Protein AF-A0AAW0CCT5-F1 (afdb_monomer_lite)

Radius of gyration: 12.66 Å; chains: 1; bounding box: 34×36×22 Å

Foldseek 3Di:
DDDDDDDDLVVLLVQLQVLCCVPPVDGDDPVLSVLLVCVVVVHDDDDDDDPPPPPVSSVVSVVSVVVPPDD

Secondary structure (DSSP, 8-state):
----S---HHHHHHHHHHHHHHH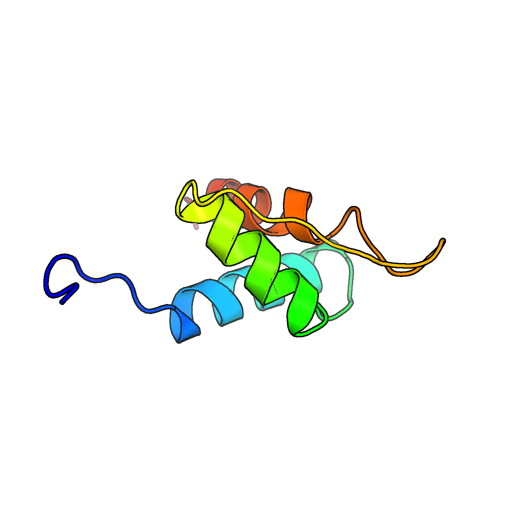HSSPPPHHHHHHHHHHHTT--------TTS-TTHHHHHHHHHHTT---

Sequence (71 aa):
AATESGYDSRRVRAAMNDALKTRANYDAHPWQLDVAVALLLRIDCLVVAGTGSGKTTPFLLPLLLLGVTKS

pLDDT: mean 87.77, std 16.64, range [35.12, 98.19]

InterPro domains:
  IPR027417 P-loop containing nucleoside triphosphate hydrolase [G3DSA:3.40.50.300] (2-67)
  IPR027417 P-loop containing nucleoside triphosphate hydrolase [SSF52540] (7-66)

Organism: NCBI:txid2862362

Structure (mmCIF, N/CA/C/O backbone):
data_AF-A0AAW0CCT5-F1
#
_entry.id   AF-A0AAW0CCT5-F1
#
loop_
_atom_site.group_PDB
_atom_site.id
_atom_site.type_symbol
_atom_site.label_atom_id
_atom_site.label_alt_id
_atom_site.label_comp_id
_atom_site.label_asym_id
_atom_site.label_entity_id
_atom_site.label_seq_id
_atom_site.pdbx_PDB_ins_code
_atom_site.Cartn_x
_atom_site.Cartn_y
_atom_site.Cartn_z
_atom_site.occupancy
_atom_site.B_iso_or_equiv
_atom_site.auth_seq_id
_atom_site.auth_comp_id
_atom_site.auth_asym_id
_atom_site.auth_atom_id
_atom_site.pdbx_PDB_model_num
ATOM 1 N N . ALA A 1 1 ? -21.692 -10.430 9.394 1.00 35.12 1 ALA A N 1
ATOM 2 C CA . ALA A 1 1 ? -21.190 -9.788 8.161 1.00 35.12 1 ALA A CA 1
ATOM 3 C C . ALA A 1 1 ? -20.804 -8.366 8.532 1.00 35.12 1 ALA A C 1
ATOM 5 O O . ALA A 1 1 ? -21.560 -7.762 9.276 1.00 35.12 1 ALA A O 1
ATOM 6 N N . ALA A 1 2 ? -19.615 -7.892 8.155 1.00 44.47 2 ALA A N 1
ATOM 7 C CA . ALA A 1 2 ? -19.060 -6.631 8.648 1.00 44.47 2 ALA A CA 1
ATOM 8 C C . ALA A 1 2 ? -19.932 -5.428 8.246 1.00 44.47 2 ALA A C 1
ATOM 10 O O . ALA A 1 2 ? -19.808 -4.883 7.155 1.00 44.47 2 ALA A O 1
ATOM 11 N N . THR A 1 3 ? -20.822 -5.035 9.144 1.00 61.84 3 THR A N 1
ATOM 12 C CA . THR A 1 3 ? -21.542 -3.770 9.119 1.00 61.84 3 THR A CA 1
ATOM 13 C C . THR A 1 3 ? -21.218 -3.075 10.427 1.00 61.84 3 THR A C 1
ATOM 15 O O . THR A 1 3 ? -21.968 -3.236 11.376 1.00 61.84 3 THR A O 1
ATOM 18 N N . GLU A 1 4 ? -20.071 -2.392 10.504 1.00 60.91 4 GLU A N 1
ATOM 19 C CA . GLU A 1 4 ? -19.868 -1.263 11.421 1.00 60.91 4 GLU A CA 1
ATOM 20 C C . GLU A 1 4 ? -18.531 -0.537 11.157 1.00 60.91 4 GLU A C 1
ATOM 22 O O . GLU A 1 4 ? -17.474 -1.150 11.010 1.00 60.91 4 GLU A O 1
ATOM 27 N N . SER A 1 5 ? -18.617 0.799 11.136 1.00 54.91 5 SER A N 1
ATOM 28 C CA . SER A 1 5 ? -17.592 1.832 10.883 1.00 54.91 5 SER A CA 1
ATOM 29 C C . SER A 1 5 ? -17.330 2.211 9.415 1.00 54.91 5 SER A C 1
ATOM 31 O O . SER A 1 5 ? -17.255 1.370 8.529 1.00 54.91 5 SER A O 1
ATOM 33 N N . GLY A 1 6 ? -17.214 3.519 9.158 1.00 64.38 6 GLY A N 1
ATOM 34 C CA . GLY A 1 6 ? -17.118 4.178 7.844 1.00 64.38 6 GLY A CA 1
ATOM 35 C C . GLY A 1 6 ? -15.848 3.906 7.026 1.00 64.38 6 GLY A C 1
ATOM 36 O O . GLY A 1 6 ? -15.324 4.817 6.385 1.00 64.38 6 GLY A O 1
ATOM 37 N N . TYR A 1 7 ? -15.332 2.680 7.055 1.00 74.06 7 TYR A N 1
ATOM 38 C CA . TYR A 1 7 ? -14.242 2.228 6.206 1.00 74.06 7 TYR A CA 1
ATOM 39 C C . TYR A 1 7 ? -14.732 2.039 4.761 1.00 74.06 7 TYR A C 1
ATOM 41 O O . TYR A 1 7 ? -15.499 1.126 4.460 1.00 74.06 7 TYR A O 1
ATOM 49 N N . ASP A 1 8 ? -14.254 2.892 3.851 1.00 86.88 8 ASP A N 1
ATOM 50 C CA . ASP A 1 8 ? -14.436 2.727 2.407 1.00 86.88 8 ASP A CA 1
ATOM 51 C C . ASP A 1 8 ? -13.113 2.288 1.772 1.00 86.88 8 ASP A C 1
ATOM 53 O O . ASP A 1 8 ? -12.180 3.080 1.599 1.00 86.88 8 ASP A O 1
ATOM 57 N N . SER A 1 9 ? -13.044 1.008 1.404 1.00 85.81 9 SER A N 1
ATOM 58 C CA . SER A 1 9 ? -11.859 0.416 0.784 1.00 85.81 9 SER A CA 1
ATOM 59 C C . SER A 1 9 ? -11.445 1.128 -0.505 1.00 85.81 9 SER A C 1
ATOM 61 O O . SER A 1 9 ? -10.249 1.267 -0.757 1.00 85.81 9 SER A O 1
ATOM 63 N N . ARG A 1 10 ? -12.394 1.632 -1.306 1.00 91.62 10 ARG A N 1
ATOM 64 C CA . ARG A 1 10 ? -12.092 2.350 -2.553 1.00 91.62 10 ARG A CA 1
ATOM 65 C C . ARG A 1 10 ? -11.411 3.673 -2.248 1.00 91.62 10 ARG A C 1
ATOM 67 O O . ARG A 1 10 ? -10.380 3.978 -2.841 1.00 91.62 10 ARG A O 1
ATOM 74 N N . ARG A 1 11 ? -11.942 4.413 -1.273 1.00 92.75 11 ARG A N 1
ATOM 75 C CA . ARG A 1 11 ? -11.368 5.687 -0.829 1.00 92.75 11 ARG A CA 1
ATOM 76 C C . ARG A 1 11 ? -9.964 5.510 -0.257 1.00 92.75 11 ARG A C 1
ATOM 78 O O . ARG A 1 11 ? -9.068 6.271 -0.606 1.00 92.75 11 ARG A O 1
ATOM 85 N N . VAL A 1 12 ? -9.757 4.503 0.591 1.00 93.38 12 VAL A N 1
ATOM 86 C CA . VAL A 1 12 ? -8.445 4.229 1.202 1.00 93.38 12 VAL A CA 1
ATOM 87 C C . VAL A 1 12 ? -7.417 3.820 0.145 1.00 93.38 12 VAL A C 1
ATOM 89 O O . VAL A 1 12 ? -6.294 4.317 0.162 1.00 93.38 12 VAL A O 1
ATOM 92 N N . ARG A 1 13 ? -7.797 2.972 -0.817 1.00 95.81 13 ARG A N 1
ATOM 93 C CA . ARG A 1 13 ? -6.926 2.587 -1.941 1.00 95.81 13 ARG A CA 1
ATOM 94 C C . ARG A 1 13 ? -6.535 3.781 -2.805 1.00 95.81 13 ARG A C 1
ATOM 96 O O . ARG A 1 13 ? -5.357 3.920 -3.119 1.00 95.81 13 ARG A O 1
ATOM 103 N N . ALA A 1 14 ? -7.497 4.636 -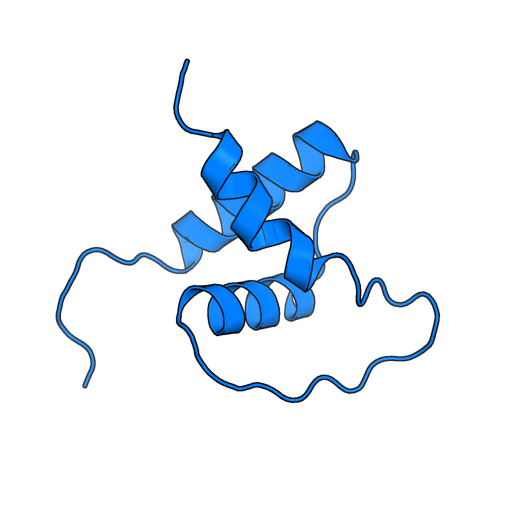3.151 1.00 96.00 14 ALA A N 1
ATOM 104 C CA . ALA A 1 14 ? -7.238 5.852 -3.916 1.00 96.00 14 ALA A CA 1
ATOM 105 C C . ALA A 1 14 ? -6.256 6.768 -3.173 1.00 96.00 14 ALA A C 1
ATOM 107 O O . ALA A 1 14 ? -5.217 7.115 -3.720 1.00 96.00 14 ALA A O 1
ATOM 108 N N . ALA A 1 15 ? -6.505 7.038 -1.887 1.00 95.56 15 ALA A N 1
ATOM 109 C CA . ALA A 1 15 ? -5.625 7.873 -1.072 1.00 95.56 15 ALA A CA 1
ATOM 110 C C . ALA A 1 15 ? -4.192 7.318 -0.979 1.00 95.56 15 ALA A C 1
ATOM 112 O O . ALA A 1 15 ? -3.230 8.078 -1.066 1.00 95.56 15 ALA A O 1
ATOM 113 N N . MET A 1 16 ? -4.032 5.997 -0.829 1.00 96.19 16 MET A N 1
ATOM 114 C CA . MET A 1 16 ? -2.715 5.350 -0.829 1.00 96.19 16 MET A CA 1
ATOM 115 C C . MET A 1 16 ? -2.004 5.514 -2.175 1.00 96.19 16 MET A C 1
ATOM 117 O O . MET A 1 16 ? -0.818 5.844 -2.205 1.00 96.19 16 MET A O 1
ATOM 121 N N . ASN A 1 17 ? -2.721 5.306 -3.282 1.00 97.19 17 ASN A N 1
ATOM 122 C CA . ASN A 1 17 ? -2.160 5.453 -4.619 1.00 97.19 17 ASN A CA 1
ATOM 123 C C . ASN A 1 17 ? -1.761 6.905 -4.914 1.00 97.19 17 ASN A C 1
ATOM 125 O O . ASN A 1 17 ? -0.649 7.149 -5.369 1.00 97.19 17 ASN A O 1
ATOM 129 N N . ASP A 1 18 ? -2.615 7.870 -4.582 1.00 96.75 18 ASP A N 1
ATOM 130 C CA . ASP A 1 18 ? -2.340 9.297 -4.775 1.00 96.75 18 ASP A CA 1
ATOM 131 C C . ASP A 1 18 ? -1.131 9.746 -3.943 1.00 96.75 18 ASP A C 1
ATOM 133 O O . ASP A 1 18 ? -0.242 10.456 -4.426 1.00 96.75 18 ASP A O 1
ATOM 137 N N . ALA A 1 19 ? -1.046 9.278 -2.694 1.00 95.38 19 ALA A N 1
ATOM 138 C CA . ALA A 1 19 ? 0.071 9.551 -1.801 1.00 95.38 19 ALA A CA 1
ATOM 139 C C . ALA A 1 19 ? 1.397 8.965 -2.314 1.00 95.38 19 ALA A C 1
ATOM 141 O O . ALA A 1 19 ? 2.442 9.604 -2.144 1.00 95.38 19 ALA A O 1
ATOM 142 N N . LEU A 1 20 ? 1.362 7.778 -2.929 1.00 96.25 20 LEU A N 1
ATOM 143 C CA . LEU A 1 20 ? 2.513 7.154 -3.579 1.00 96.25 20 LEU A CA 1
ATOM 144 C C . LEU A 1 20 ? 2.912 7.916 -4.841 1.00 96.25 20 LEU A C 1
ATOM 146 O O . LEU A 1 20 ? 4.077 8.281 -4.987 1.00 96.25 20 LEU A O 1
ATOM 150 N N . LYS A 1 21 ? 1.945 8.214 -5.709 1.00 96.06 21 LYS A N 1
ATOM 151 C CA . LYS A 1 21 ? 2.156 8.945 -6.957 1.00 96.06 21 LYS A CA 1
ATOM 152 C C . LYS A 1 21 ? 2.799 10.302 -6.703 1.00 96.06 21 LYS A C 1
ATOM 154 O O . LYS A 1 21 ? 3.766 10.656 -7.365 1.00 96.06 21 LYS A O 1
ATOM 159 N N . THR A 1 22 ? 2.340 11.005 -5.671 1.00 95.06 22 THR A N 1
ATOM 160 C CA . THR A 1 22 ? 2.895 12.300 -5.251 1.00 95.06 22 THR A CA 1
ATOM 161 C C . THR A 1 22 ? 4.357 12.201 -4.801 1.00 95.06 22 THR A C 1
ATOM 163 O O . THR A 1 22 ? 5.140 13.108 -5.059 1.00 95.06 22 THR A O 1
ATOM 166 N N . ARG A 1 23 ? 4.747 11.117 -4.117 1.00 92.94 23 ARG A N 1
ATOM 167 C CA . ARG A 1 23 ? 6.081 10.985 -3.496 1.00 92.94 23 ARG A CA 1
ATOM 168 C C . ARG A 1 23 ? 7.106 10.257 -4.357 1.00 92.94 23 ARG A C 1
ATOM 170 O O . ARG A 1 23 ? 8.298 10.493 -4.200 1.00 92.94 23 ARG A O 1
ATOM 177 N N . ALA A 1 24 ? 6.655 9.350 -5.213 1.00 92.06 24 ALA A N 1
ATOM 178 C CA . ALA A 1 24 ? 7.514 8.435 -5.953 1.00 92.06 24 ALA A CA 1
ATOM 179 C C . ALA A 1 24 ? 7.243 8.424 -7.466 1.00 92.06 24 ALA A C 1
ATOM 181 O O . ALA A 1 24 ? 7.970 7.758 -8.197 1.00 92.06 24 ALA A O 1
ATOM 182 N N . ASN A 1 25 ? 6.243 9.176 -7.944 1.00 95.25 25 ASN A N 1
ATOM 183 C CA . ASN A 1 25 ? 5.916 9.347 -9.363 1.00 95.25 25 ASN A CA 1
ATOM 184 C C . ASN A 1 25 ? 5.583 8.039 -10.113 1.00 95.25 25 ASN A C 1
ATOM 186 O O . ASN A 1 25 ? 5.886 7.894 -11.295 1.00 95.25 25 ASN A O 1
ATOM 190 N N . TYR A 1 26 ? 4.951 7.080 -9.431 1.00 95.12 26 TYR A N 1
ATOM 191 C CA . TYR A 1 26 ? 4.368 5.890 -10.055 1.00 95.12 26 TYR A CA 1
ATOM 192 C C . TYR A 1 26 ? 3.113 5.424 -9.306 1.00 95.12 26 TYR A C 1
ATOM 194 O O . TYR A 1 26 ? 2.908 5.774 -8.143 1.00 95.12 26 TYR A O 1
ATOM 202 N N . ASP A 1 27 ? 2.275 4.643 -9.992 1.00 97.56 27 ASP A N 1
ATOM 203 C CA . ASP A 1 27 ? 1.044 4.069 -9.444 1.00 97.56 27 ASP A CA 1
ATOM 204 C C . ASP A 1 27 ? 1.297 2.672 -8.853 1.00 97.56 27 ASP A C 1
ATOM 206 O O . ASP A 1 27 ? 2.075 1.877 -9.388 1.00 97.56 27 ASP A O 1
ATOM 210 N N . ALA A 1 28 ? 0.618 2.354 -7.754 1.00 97.50 28 ALA A N 1
ATOM 211 C CA . ALA A 1 28 ? 0.673 1.034 -7.147 1.00 97.50 28 ALA A CA 1
ATOM 212 C C . ALA A 1 28 ? -0.038 -0.001 -8.029 1.00 97.50 28 ALA A C 1
ATOM 214 O O . ALA A 1 28 ? -1.103 0.249 -8.598 1.00 97.50 28 ALA A O 1
ATOM 215 N N . HIS A 1 29 ? 0.500 -1.218 -8.080 1.00 97.62 29 HIS A N 1
ATOM 216 C CA . HIS A 1 29 ? -0.218 -2.335 -8.682 1.00 97.62 29 HIS A CA 1
ATOM 217 C C . HIS A 1 29 ? -1.442 -2.724 -7.834 1.00 97.62 29 HIS A C 1
ATOM 219 O O . HIS A 1 29 ? -1.395 -2.615 -6.605 1.00 97.62 29 HIS A O 1
ATOM 225 N N . PRO A 1 30 ? -2.510 -3.274 -8.446 1.00 97.06 30 PRO A N 1
ATOM 226 C CA . PRO A 1 30 ? -3.708 -3.691 -7.714 1.00 97.06 30 PRO A CA 1
ATOM 227 C C . PRO A 1 30 ? -3.414 -4.618 -6.526 1.00 97.06 30 PRO A C 1
ATOM 229 O O . PRO A 1 30 ? -3.880 -4.360 -5.418 1.00 97.06 30 PRO A O 1
ATOM 232 N N . TRP A 1 31 ? -2.543 -5.615 -6.718 1.00 97.19 31 TRP A N 1
ATOM 233 C CA . TRP A 1 31 ? -2.162 -6.545 -5.650 1.00 97.19 31 TRP A CA 1
ATOM 234 C C . TRP A 1 31 ? -1.399 -5.859 -4.507 1.00 97.19 31 TRP A C 1
ATOM 236 O O . TRP A 1 31 ? -1.487 -6.287 -3.360 1.00 97.19 31 TRP A O 1
ATOM 246 N N . GLN A 1 32 ? -0.661 -4.777 -4.784 1.00 98.19 32 GLN A N 1
ATOM 247 C CA . GLN A 1 32 ? 0.047 -4.036 -3.739 1.00 98.19 32 GLN A CA 1
ATOM 248 C C . GLN A 1 32 ? -0.938 -3.287 -2.842 1.00 98.19 32 GLN A C 1
ATOM 250 O O . GLN A 1 32 ? -0.743 -3.235 -1.629 1.00 98.19 32 GLN A O 1
ATOM 255 N N . LEU A 1 33 ? -2.010 -2.749 -3.433 1.00 97.56 33 LEU A N 1
ATOM 256 C CA . LEU A 1 33 ? -3.111 -2.118 -2.708 1.00 97.56 33 LEU A CA 1
ATOM 257 C C . LEU A 1 33 ? -3.905 -3.143 -1.886 1.00 97.56 33 LEU A C 1
ATOM 259 O O . LEU A 1 33 ? -4.288 -2.831 -0.760 1.00 97.56 33 LEU A O 1
ATOM 263 N N . ASP A 1 34 ? -4.122 -4.355 -2.409 1.00 96.62 34 ASP A N 1
ATOM 264 C CA . ASP A 1 34 ? -4.771 -5.448 -1.667 1.00 96.62 34 ASP A CA 1
ATOM 265 C C . ASP A 1 34 ? -3.990 -5.796 -0.393 1.00 96.62 34 ASP A C 1
ATOM 267 O O . ASP A 1 34 ? -4.555 -5.831 0.701 1.00 96.62 34 ASP A O 1
ATOM 271 N N . VAL A 1 35 ? -2.674 -5.978 -0.524 1.00 97.69 35 VAL A N 1
ATOM 272 C CA . VAL A 1 35 ? -1.777 -6.286 0.598 1.00 97.69 35 VAL A CA 1
ATOM 273 C C . VAL A 1 35 ? -1.706 -5.118 1.579 1.00 97.69 35 VAL A C 1
ATOM 275 O O . VAL A 1 35 ? -1.803 -5.326 2.783 1.00 97.69 35 VAL A O 1
ATOM 278 N N . ALA A 1 36 ? -1.603 -3.878 1.095 1.00 96.94 36 ALA A N 1
ATOM 279 C CA . ALA A 1 36 ? -1.592 -2.697 1.956 1.00 96.94 36 ALA A CA 1
ATOM 280 C C . ALA A 1 36 ? -2.885 -2.557 2.777 1.00 96.94 36 ALA A C 1
ATOM 282 O O . ALA A 1 36 ? -2.834 -2.211 3.957 1.00 96.94 36 ALA A O 1
ATOM 283 N N . VAL A 1 37 ? -4.043 -2.865 2.183 1.00 95.69 37 VAL A N 1
ATOM 284 C CA . VAL A 1 37 ? -5.321 -2.918 2.905 1.00 95.69 37 VAL A CA 1
ATOM 285 C C . VAL A 1 37 ? -5.312 -4.023 3.962 1.00 95.69 37 VAL A C 1
ATOM 287 O O . VAL A 1 37 ? -5.735 -3.762 5.086 1.00 95.69 37 VAL A O 1
ATOM 290 N N . ALA A 1 38 ? -4.810 -5.219 3.641 1.00 95.50 38 ALA A N 1
ATOM 291 C CA . ALA A 1 38 ? -4.690 -6.304 4.616 1.00 95.50 38 ALA A CA 1
ATOM 292 C C . ALA A 1 38 ? -3.820 -5.887 5.814 1.00 95.50 38 ALA A C 1
ATOM 294 O O . ALA A 1 38 ? -4.251 -6.023 6.958 1.00 95.50 38 ALA A O 1
ATOM 295 N N . LEU A 1 39 ? -2.665 -5.262 5.557 1.00 94.44 39 LEU A N 1
ATOM 296 C CA . LEU A 1 39 ? -1.784 -4.724 6.598 1.00 94.44 39 LEU A CA 1
ATOM 297 C C . LEU A 1 39 ? -2.484 -3.658 7.457 1.00 94.44 39 LEU A C 1
ATOM 299 O O . LEU A 1 3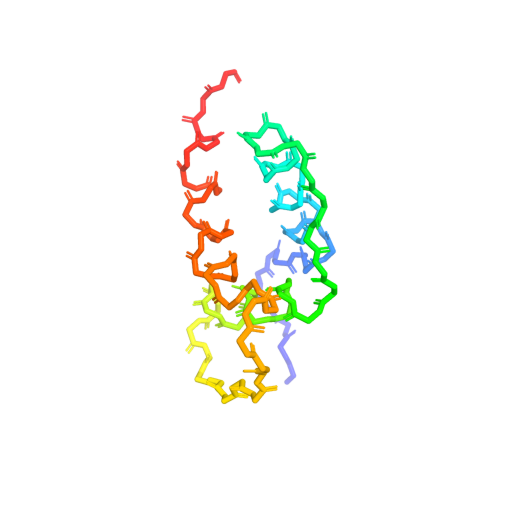9 ? -2.398 -3.704 8.684 1.00 94.44 39 LEU A O 1
ATOM 303 N N . LEU A 1 40 ? -3.211 -2.720 6.838 1.00 92.81 40 LEU A N 1
ATOM 304 C CA . LEU A 1 40 ? -3.944 -1.666 7.549 1.00 92.81 40 LEU A CA 1
ATOM 305 C C . LEU A 1 40 ? -5.054 -2.237 8.447 1.00 92.81 40 LEU A C 1
ATOM 307 O O . LEU A 1 40 ? -5.255 -1.758 9.562 1.00 92.81 40 LEU A O 1
ATOM 311 N N . LEU A 1 41 ? -5.752 -3.269 7.970 1.00 92.50 41 LEU A N 1
ATOM 312 C CA . LEU A 1 41 ? -6.807 -3.974 8.702 1.00 92.50 41 LEU A CA 1
ATOM 313 C C . LEU A 1 41 ? -6.264 -5.026 9.683 1.00 92.50 41 LEU A C 1
ATOM 315 O O . LEU A 1 41 ? -7.059 -5.685 10.350 1.00 92.50 41 LEU A O 1
ATOM 319 N N . ARG A 1 42 ? -4.934 -5.167 9.799 1.00 94.19 42 ARG A N 1
ATOM 320 C CA . ARG A 1 42 ? -4.252 -6.165 10.642 1.00 94.19 42 ARG A CA 1
ATOM 321 C C . ARG A 1 42 ? -4.663 -7.607 10.319 1.00 94.19 42 ARG A C 1
ATOM 323 O O . ARG A 1 42 ? -4.823 -8.429 11.215 1.00 94.19 42 ARG A O 1
ATOM 330 N N . ILE A 1 43 ? -4.855 -7.890 9.036 1.00 95.50 43 ILE A N 1
ATOM 331 C CA . ILE A 1 43 ? -5.123 -9.226 8.507 1.00 95.50 43 ILE A CA 1
ATOM 332 C C . ILE A 1 43 ? -3.799 -9.821 8.030 1.00 95.50 43 ILE A C 1
ATOM 334 O O . ILE A 1 43 ? -3.097 -9.207 7.224 1.00 95.50 43 ILE A O 1
ATOM 338 N N . ASP A 1 44 ? -3.482 -11.028 8.490 1.00 95.88 44 ASP A N 1
ATOM 339 C CA . ASP A 1 44 ? -2.308 -11.762 8.023 1.00 95.88 44 ASP A CA 1
ATOM 340 C C . ASP A 1 44 ? -2.471 -12.173 6.552 1.00 95.88 44 ASP A C 1
ATOM 342 O O . ASP A 1 44 ? -3.522 -12.663 6.132 1.00 95.88 44 ASP A O 1
ATOM 346 N N . CYS A 1 45 ? -1.419 -11.997 5.750 1.00 95.31 45 CYS A N 1
ATOM 347 C CA . CYS A 1 45 ? -1.427 -12.368 4.337 1.00 95.31 45 CYS A CA 1
ATOM 348 C C . CYS A 1 45 ? -0.086 -12.959 3.881 1.00 95.31 45 CYS A C 1
ATOM 350 O O . CYS A 1 45 ? 0.979 -12.545 4.340 1.00 95.31 45 CYS A O 1
ATOM 352 N N . LEU A 1 46 ? -0.139 -13.885 2.918 1.00 96.06 46 LEU A N 1
ATOM 353 C CA . LEU A 1 46 ? 1.023 -14.438 2.220 1.00 96.06 46 LEU A CA 1
ATOM 354 C C . LEU A 1 46 ? 1.077 -13.878 0.797 1.00 96.06 46 LEU A C 1
ATOM 356 O O . LEU A 1 46 ? 0.109 -13.984 0.047 1.00 96.06 46 LEU A O 1
ATOM 360 N N . VAL A 1 47 ? 2.227 -13.330 0.407 1.00 96.38 47 VAL A N 1
ATOM 361 C CA . VAL A 1 47 ? 2.451 -12.785 -0.938 1.00 96.38 47 VAL A CA 1
ATOM 362 C C . VAL A 1 47 ? 3.555 -13.570 -1.627 1.00 96.38 47 VAL A C 1
ATOM 364 O O . VAL A 1 47 ? 4.688 -13.610 -1.151 1.00 96.38 47 VAL A O 1
ATOM 367 N N . VAL A 1 48 ? 3.243 -14.147 -2.786 1.00 96.50 48 VAL A N 1
ATOM 368 C CA . VAL A 1 48 ? 4.224 -14.803 -3.657 1.00 96.50 48 VAL A CA 1
ATOM 369 C C . VAL A 1 48 ? 4.523 -13.871 -4.826 1.00 96.50 48 VAL A C 1
ATOM 371 O O . VAL A 1 48 ? 3.677 -13.666 -5.691 1.00 96.50 48 VAL A O 1
ATOM 374 N N . ALA A 1 49 ? 5.718 -13.278 -4.848 1.00 95.75 49 ALA A N 1
ATOM 375 C CA . ALA A 1 49 ? 6.125 -12.376 -5.923 1.00 95.75 49 ALA A CA 1
ATOM 376 C C . ALA A 1 49 ? 7.639 -12.421 -6.187 1.00 95.75 49 ALA A C 1
ATOM 378 O O . ALA A 1 49 ? 8.453 -12.443 -5.255 1.00 95.75 49 ALA A O 1
ATOM 379 N N . GLY A 1 50 ? 8.015 -12.385 -7.468 1.00 96.75 50 GLY A N 1
ATOM 380 C CA . GLY A 1 50 ? 9.407 -12.440 -7.927 1.00 96.75 50 GLY A CA 1
ATOM 381 C C . GLY A 1 50 ? 10.257 -11.230 -7.520 1.00 96.75 50 GLY A C 1
ATOM 382 O O . GLY A 1 50 ? 9.764 -10.225 -7.000 1.00 96.75 50 GLY A O 1
ATOM 383 N N . THR A 1 51 ? 11.571 -11.320 -7.711 1.00 96.94 51 THR A N 1
ATOM 384 C CA . THR A 1 51 ? 12.496 -10.195 -7.485 1.00 96.94 51 THR A CA 1
ATOM 385 C C . THR A 1 51 ? 12.142 -9.014 -8.391 1.00 96.94 51 THR A C 1
ATOM 387 O O . THR A 1 51 ? 11.725 -9.207 -9.527 1.00 96.94 51 THR A O 1
ATOM 390 N N . GLY A 1 52 ? 12.257 -7.788 -7.873 1.00 95.50 52 GLY A N 1
ATOM 391 C CA . GLY A 1 52 ? 11.938 -6.571 -8.630 1.00 95.50 52 GLY A CA 1
ATOM 392 C C . GLY A 1 52 ? 10.445 -6.260 -8.782 1.00 95.50 52 GLY A C 1
ATOM 393 O O . GLY A 1 52 ? 10.110 -5.191 -9.269 1.00 95.50 52 GLY A O 1
ATOM 394 N N . SER A 1 53 ? 9.535 -7.112 -8.297 1.00 96.19 53 SER A N 1
ATOM 395 C CA . SER A 1 53 ? 8.086 -6.884 -8.425 1.00 96.19 53 SER A CA 1
ATOM 396 C C . SER A 1 53 ? 7.539 -5.712 -7.594 1.00 96.19 53 SER A C 1
ATOM 398 O O . SER A 1 53 ? 6.356 -5.410 -7.671 1.00 96.19 53 SER A O 1
ATOM 400 N N . GLY A 1 54 ? 8.356 -5.083 -6.744 1.00 96.50 54 GLY A N 1
ATOM 401 C CA . GLY A 1 54 ? 7.896 -4.018 -5.847 1.00 96.50 54 GLY A CA 1
ATOM 402 C C . GLY A 1 54 ? 7.233 -4.526 -4.560 1.00 96.50 54 GLY A C 1
ATOM 403 O O . GLY A 1 54 ? 6.266 -3.938 -4.089 1.00 96.50 54 GLY A O 1
ATOM 404 N N . LYS A 1 55 ? 7.747 -5.609 -3.956 1.00 97.12 55 LYS A N 1
ATOM 405 C CA . LYS A 1 55 ? 7.285 -6.122 -2.643 1.00 97.12 55 LYS A CA 1
ATOM 406 C C . LYS A 1 55 ? 7.407 -5.119 -1.490 1.00 97.12 55 LYS A C 1
ATOM 408 O O . LYS A 1 55 ? 6.752 -5.298 -0.472 1.00 97.12 55 LYS A O 1
ATOM 413 N N . THR A 1 56 ? 8.229 -4.083 -1.641 1.00 96.69 56 THR A N 1
ATOM 414 C CA . THR A 1 56 ? 8.394 -3.019 -0.640 1.00 96.69 56 THR A CA 1
ATOM 415 C C . THR A 1 56 ? 7.199 -2.065 -0.611 1.00 96.69 56 THR A C 1
ATOM 417 O O . THR A 1 56 ? 6.795 -1.621 0.460 1.00 96.69 56 THR A O 1
ATOM 420 N N . THR A 1 57 ? 6.600 -1.772 -1.769 1.00 97.25 57 THR A N 1
ATOM 421 C CA . THR A 1 57 ? 5.513 -0.791 -1.909 1.00 97.25 57 THR A CA 1
ATOM 422 C C . THR A 1 57 ? 4.324 -1.059 -0.972 1.00 97.25 57 THR A C 1
ATOM 424 O O . THR A 1 57 ? 3.933 -0.123 -0.276 1.00 97.25 57 THR A O 1
ATOM 427 N N . PRO A 1 58 ? 3.792 -2.294 -0.837 1.00 97.38 58 PRO A N 1
ATOM 428 C CA . PRO A 1 58 ? 2.691 -2.584 0.086 1.00 97.38 58 PRO A CA 1
ATOM 429 C C . PRO A 1 58 ? 2.935 -2.178 1.543 1.00 97.38 58 PRO A C 1
ATOM 431 O O . PRO A 1 58 ? 2.001 -1.748 2.208 1.00 97.38 58 PRO A O 1
ATOM 434 N N . PHE A 1 59 ? 4.174 -2.280 2.040 1.00 95.94 59 PHE A N 1
ATOM 435 C CA . PHE A 1 59 ? 4.518 -1.886 3.413 1.00 95.94 59 PHE A CA 1
ATOM 436 C C . PHE A 1 59 ? 4.598 -0.367 3.585 1.00 95.94 59 PHE A C 1
ATOM 438 O O . PHE A 1 59 ? 4.353 0.148 4.672 1.00 95.94 59 PHE A O 1
ATOM 445 N N . LEU A 1 60 ? 4.932 0.357 2.514 1.00 95.56 60 LEU A N 1
ATOM 446 C CA . LEU A 1 60 ? 5.016 1.815 2.532 1.00 95.56 60 LEU A CA 1
ATOM 447 C C . LEU A 1 60 ? 3.632 2.464 2.470 1.00 95.56 60 LEU A C 1
ATOM 449 O O . LEU A 1 60 ? 3.398 3.450 3.163 1.00 95.56 60 LEU A O 1
ATOM 453 N N . LEU A 1 61 ? 2.712 1.920 1.669 1.00 96.00 61 LEU A N 1
ATOM 454 C CA . LEU A 1 61 ? 1.413 2.538 1.384 1.00 96.00 61 LEU A CA 1
ATOM 455 C C . LEU A 1 61 ? 0.611 2.947 2.643 1.00 96.00 61 LEU A C 1
ATOM 457 O O . LEU A 1 61 ? 0.189 4.105 2.697 1.00 96.00 61 LEU A O 1
ATOM 461 N N . PRO A 1 62 ? 0.447 2.105 3.688 1.00 94.25 62 PRO A N 1
ATOM 462 C CA . PRO A 1 62 ? -0.255 2.511 4.909 1.00 94.25 62 PRO A CA 1
ATOM 463 C C . PRO A 1 62 ? 0.455 3.644 5.662 1.00 94.25 62 PRO A C 1
ATOM 465 O O . PRO A 1 62 ? -0.196 4.525 6.222 1.00 94.25 62 PRO A O 1
ATOM 468 N N . LEU A 1 63 ? 1.792 3.660 5.648 1.00 93.44 63 LEU A N 1
ATOM 469 C CA . LEU A 1 63 ? 2.598 4.688 6.314 1.00 93.44 63 LEU A CA 1
ATOM 470 C C . LEU A 1 63 ? 2.470 6.047 5.620 1.00 93.44 63 LEU A C 1
ATOM 472 O O . LEU A 1 63 ? 2.503 7.086 6.278 1.00 93.44 63 LEU A O 1
ATOM 476 N N . LEU A 1 64 ? 2.269 6.051 4.300 1.00 91.75 64 LEU A N 1
ATOM 477 C CA . LEU A 1 64 ? 2.064 7.283 3.542 1.00 91.75 64 LEU A CA 1
ATOM 478 C C . LEU A 1 64 ? 0.769 8.006 3.929 1.00 91.75 64 LEU A C 1
ATOM 480 O O . LEU A 1 64 ? 0.718 9.226 3.794 1.00 91.75 64 LEU A O 1
ATOM 484 N N . LEU A 1 65 ? -0.240 7.293 4.446 1.00 86.25 65 LEU A N 1
ATOM 485 C CA . LEU A 1 65 ? -1.477 7.902 4.947 1.00 86.25 65 LEU A CA 1
ATOM 486 C C . LEU A 1 65 ? -1.292 8.595 6.303 1.00 86.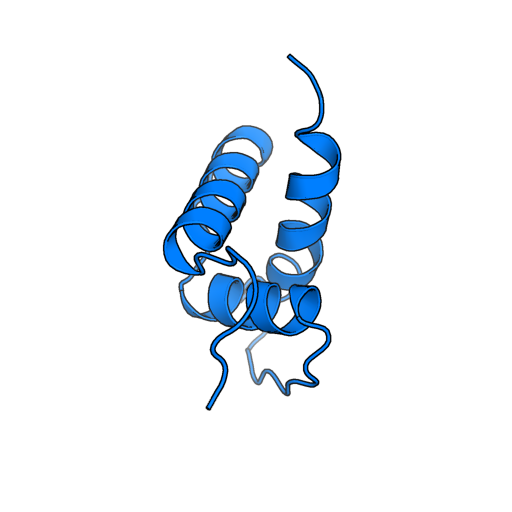25 65 LEU A C 1
ATOM 488 O O . LEU A 1 65 ? -1.941 9.607 6.558 1.00 86.25 65 LEU A O 1
ATOM 492 N N . LEU A 1 66 ? -0.384 8.102 7.153 1.00 74.06 66 LEU A N 1
ATOM 493 C CA . LEU A 1 66 ? -0.081 8.725 8.450 1.00 74.06 66 LEU A CA 1
ATOM 494 C C . LEU A 1 66 ? 0.559 10.111 8.282 1.00 74.06 66 LEU A C 1
ATOM 496 O O . LEU A 1 66 ? 0.365 10.990 9.112 1.00 74.06 66 LEU A O 1
ATOM 500 N N . GLY A 1 67 ? 1.283 10.326 7.180 1.0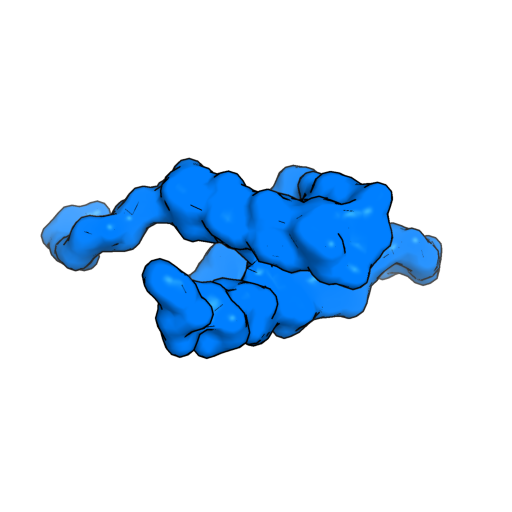0 59.41 67 GLY A N 1
ATOM 50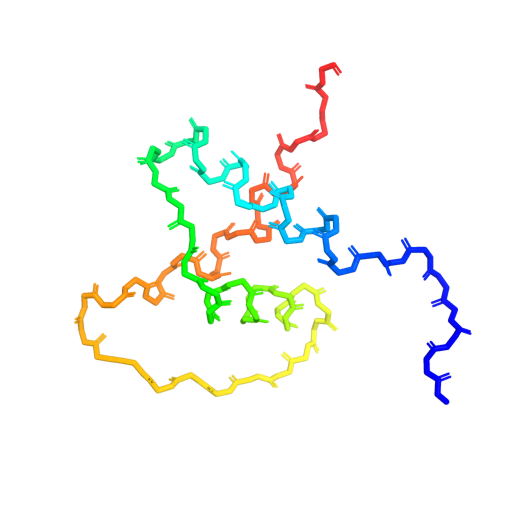1 C CA . GLY A 1 67 ? 1.876 11.618 6.831 1.00 59.41 67 GLY A CA 1
ATOM 502 C C . GLY A 1 67 ? 0.929 12.601 6.130 1.00 59.41 67 GLY A C 1
ATOM 503 O O . GLY A 1 67 ? 1.385 13.666 5.726 1.00 59.41 67 GLY A O 1
ATOM 504 N N . VAL A 1 68 ? -0.351 12.258 5.928 1.00 55.81 68 VAL A N 1
ATOM 505 C CA . VAL A 1 68 ? -1.356 13.113 5.251 1.00 55.81 68 VAL A CA 1
ATOM 506 C C . VAL A 1 68 ? -2.225 13.890 6.260 1.00 55.81 68 VAL A C 1
ATOM 508 O O . VAL A 1 68 ? -3.135 14.624 5.886 1.00 55.81 68 VAL A O 1
ATOM 511 N N . THR A 1 69 ? -1.919 13.835 7.558 1.00 45.22 69 THR A N 1
ATOM 512 C CA . THR A 1 69 ? -2.553 14.704 8.562 1.00 45.22 69 THR A CA 1
ATOM 513 C C . THR A 1 69 ? -1.847 16.059 8.670 1.00 45.22 69 THR A C 1
ATOM 515 O O . THR A 1 69 ? -1.027 16.254 9.565 1.00 45.22 69 THR A O 1
ATOM 518 N N . LYS A 1 70 ? -2.183 16.971 7.750 1.00 43.12 70 LYS A N 1
ATOM 519 C CA . LYS A 1 70 ? -2.260 18.449 7.858 1.00 43.12 70 LYS A CA 1
ATOM 520 C C . LYS A 1 70 ? -1.863 19.104 6.534 1.00 43.12 70 LYS A C 1
ATOM 522 O O . LYS A 1 70 ? -0.681 19.191 6.216 1.00 43.12 70 LYS A O 1
ATOM 527 N N . SER A 1 71 ? -2.857 19.651 5.842 1.00 38.56 71 SER A N 1
ATOM 528 C CA . SER A 1 71 ? -2.808 20.993 5.258 1.00 38.56 71 SER A CA 1
ATOM 529 C C . SER A 1 71 ? -4.220 21.543 5.149 1.00 38.56 71 SER A C 1
ATOM 531 O O . SER A 1 71 ? -5.158 20.718 5.074 1.00 38.56 71 SER A O 1
#